Protein AF-A0ABD7S7E8-F1 (afdb_monomer)

Solvent-accessible surface area (backbone atoms only — not comparable to full-atom values): 5243 Å² total; per-residue (Å²): 141,59,67,44,61,59,59,43,85,86,80,62,56,58,57,73,43,50,47,90,54,50,39,79,40,61,20,86,88,52,67,42,74,36,67,80,33,80,90,44,70,31,62,27,36,40,83,38,73,46,91,82,69,52,65,68,58,52,50,54,51,48,52,54,51,53,52,58,56,41,72,80,70,51,84,66,58,69,82,60,49,72,69,66,128

Sequence (85 aa):
MDQAGIVCYVCKAGVFMPRGFWQFSPCPACKGADSFCTCCEGRNCIATPREDIDVDELERFWQIVIKRALEDGTSLPAPIAALQR

pLDDT: mean 81.65, std 11.06, range [43.81, 95.62]

Secondary structure (DSSP, 8-state):
--EEEEE-TTT--EEEEEGGGEEEEE-TTTTT--TT-TTTTT-SEEEEE-TT--HHHHHHHHHHHHHHHHHTTPPPPHHHHTT--

Radius of gyration: 16.48 Å; Cα contacts (8 Å, |Δi|>4): 87; chains: 1; bounding box: 33×21×43 Å

Mean predicted aligned error: 7.73 Å

Foldseek 3Di:
DFWDWDADPPPRDIDIAGPVQKDKAFDPVCSLPDLCDPSCVRPRTDIDGDPPDDPVVRLVVLQVVVVVVPPVVDDDDPVSVVSHD

Structure (mmCIF, N/CA/C/O backbone):
data_AF-A0ABD7S7E8-F1
#
_entry.id   AF-A0ABD7S7E8-F1
#
loop_
_atom_site.group_PDB
_atom_site.id
_atom_site.type_symbol
_atom_site.label_atom_id
_atom_site.label_alt_id
_atom_site.label_comp_id
_atom_site.label_asym_id
_atom_site.label_entity_id
_atom_site.label_seq_id
_atom_site.pdbx_PDB_ins_code
_atom_site.Cartn_x
_atom_site.Cartn_y
_atom_site.Cartn_z
_atom_site.occupancy
_atom_site.B_iso_or_equiv
_atom_site.auth_seq_id
_atom_site.auth_comp_id
_atom_site.auth_asym_id
_atom_site.auth_atom_id
_atom_site.pdbx_PDB_model_num
ATOM 1 N N . MET A 1 1 ? -1.456 14.012 6.326 1.00 43.81 1 MET A N 1
ATOM 2 C CA . MET A 1 1 ? -1.841 13.532 4.976 1.00 43.81 1 MET A CA 1
ATOM 3 C C . MET A 1 1 ? -0.896 12.378 4.668 1.00 43.81 1 MET A C 1
ATOM 5 O O . MET A 1 1 ? 0.102 12.576 3.990 1.00 43.81 1 MET A O 1
ATOM 9 N N . ASP A 1 2 ? -1.141 11.200 5.256 1.00 59.28 2 ASP A N 1
ATOM 10 C CA . ASP A 1 2 ? -0.072 10.192 5.440 1.00 59.28 2 ASP A CA 1
ATOM 11 C C . ASP A 1 2 ? -0.411 8.831 4.816 1.00 59.28 2 ASP A C 1
ATOM 13 O O . ASP A 1 2 ? 0.286 7.843 5.036 1.00 59.28 2 ASP A O 1
ATOM 17 N N . GLN A 1 3 ? -1.477 8.772 4.016 1.00 59.53 3 GLN A N 1
ATOM 18 C CA . GLN A 1 3 ? -1.880 7.586 3.269 1.00 59.53 3 GLN A CA 1
ATOM 19 C C . GLN A 1 3 ? -1.676 7.824 1.775 1.00 59.53 3 GLN A C 1
ATOM 21 O O . GLN A 1 3 ? -1.993 8.892 1.251 1.00 59.53 3 GLN A O 1
ATOM 26 N N . ALA A 1 4 ? -1.127 6.820 1.100 1.00 59.94 4 ALA A N 1
ATOM 27 C CA . ALA A 1 4 ? -1.087 6.736 -0.349 1.00 59.94 4 ALA A CA 1
ATOM 28 C C . ALA A 1 4 ? -1.866 5.485 -0.760 1.00 59.94 4 ALA A C 1
ATOM 30 O O . ALA A 1 4 ? -1.936 4.507 -0.016 1.00 59.94 4 ALA A O 1
ATOM 31 N N . GLY A 1 5 ? -2.509 5.519 -1.917 1.00 64.19 5 GLY A N 1
ATOM 32 C CA . GLY A 1 5 ? -3.294 4.383 -2.364 1.00 64.19 5 GLY A CA 1
ATOM 33 C C . GLY A 1 5 ? -3.318 4.247 -3.868 1.00 64.19 5 GLY A C 1
ATOM 34 O O . GLY A 1 5 ? -3.207 5.236 -4.592 1.00 64.19 5 GLY A O 1
ATOM 35 N N . ILE A 1 6 ? -3.477 3.009 -4.324 1.00 64.56 6 ILE A N 1
ATOM 36 C CA . ILE A 1 6 ? -3.808 2.711 -5.715 1.00 64.56 6 ILE A CA 1
ATOM 37 C C . ILE A 1 6 ? -5.325 2.700 -5.803 1.00 64.56 6 ILE A C 1
ATOM 39 O O . ILE A 1 6 ? -5.972 1.945 -5.084 1.00 64.56 6 ILE A O 1
ATOM 43 N N . VAL A 1 7 ? -5.887 3.515 -6.694 1.00 69.44 7 VAL A N 1
ATOM 44 C CA . VAL A 1 7 ? -7.329 3.583 -6.946 1.00 69.44 7 VAL A CA 1
ATOM 45 C C . VAL A 1 7 ? -7.608 3.102 -8.363 1.00 69.44 7 VAL A C 1
ATOM 47 O O . VAL A 1 7 ? -7.025 3.599 -9.325 1.00 69.44 7 VAL A O 1
ATOM 50 N N . CYS A 1 8 ? -8.531 2.156 -8.512 1.00 57.28 8 CYS A N 1
ATOM 51 C CA . 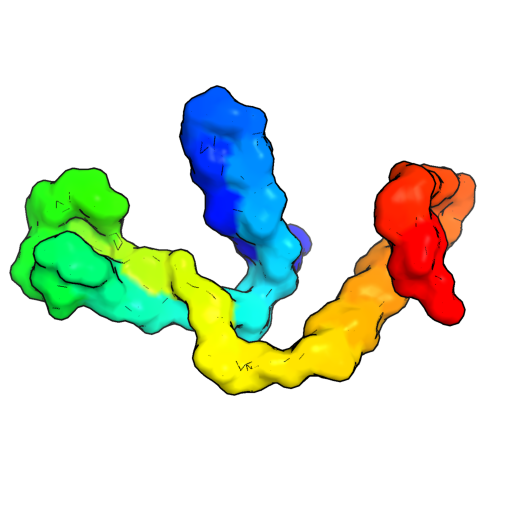CYS A 1 8 ? -9.060 1.777 -9.812 1.00 57.28 8 CYS A CA 1
ATOM 52 C C . CYS A 1 8 ? -9.847 2.951 -10.400 1.00 57.28 8 CYS A C 1
ATOM 54 O O . CYS A 1 8 ? -10.843 3.399 -9.830 1.00 57.28 8 CYS A O 1
ATOM 56 N N . TYR A 1 9 ? -9.446 3.435 -11.574 1.00 56.28 9 TYR A N 1
ATOM 57 C CA . TYR A 1 9 ? -10.121 4.564 -12.210 1.00 56.28 9 TYR A CA 1
ATOM 58 C C . TYR A 1 9 ? -11.589 4.270 -12.567 1.00 56.28 9 TYR A C 1
ATOM 60 O O . TYR A 1 9 ? -12.410 5.185 -12.521 1.00 56.28 9 TYR A O 1
ATOM 68 N N . VAL A 1 10 ? -11.930 3.016 -12.879 1.00 54.06 10 VAL A N 1
ATOM 69 C CA . VAL A 1 10 ? -13.275 2.618 -13.326 1.00 54.06 10 VAL A CA 1
ATOM 70 C C . VAL A 1 10 ? -14.249 2.529 -12.154 1.00 54.06 10 VAL A C 1
ATOM 72 O O . VAL A 1 10 ? -15.264 3.217 -12.149 1.00 54.06 10 VAL A O 1
ATOM 75 N N . CYS A 1 11 ? -13.942 1.717 -11.141 1.00 72.94 11 CYS A N 1
ATOM 76 C CA . CYS A 1 11 ? -14.862 1.479 -10.024 1.00 72.94 11 CYS A CA 1
ATOM 77 C C . CYS A 1 11 ? -14.584 2.343 -8.788 1.00 72.94 11 CYS A C 1
ATOM 79 O O . CYS A 1 11 ? -15.326 2.263 -7.815 1.00 72.94 11 CYS A O 1
ATOM 81 N N . LYS A 1 12 ? -13.510 3.142 -8.799 1.00 60.50 12 LYS A N 1
ATOM 82 C CA . LYS A 1 12 ? -13.037 3.963 -7.669 1.00 60.50 12 LYS A CA 1
ATOM 83 C C . LYS A 1 12 ? -12.681 3.175 -6.404 1.00 60.50 12 LYS A C 1
ATOM 85 O O . LYS A 1 12 ? -12.339 3.783 -5.395 1.00 60.50 12 LYS A O 1
ATOM 90 N N . ALA A 1 13 ? -12.688 1.841 -6.457 1.00 63.44 13 ALA A N 1
ATOM 91 C CA . ALA A 1 13 ? -12.148 1.014 -5.389 1.00 63.44 13 ALA A CA 1
ATOM 92 C C . ALA A 1 13 ? -10.640 1.245 -5.302 1.00 63.44 13 ALA A C 1
ATOM 94 O O . ALA A 1 13 ? -9.947 1.203 -6.320 1.00 63.44 13 ALA A O 1
ATOM 95 N N . GLY A 1 14 ? -10.136 1.500 -4.100 1.00 66.88 14 GLY A N 1
ATOM 96 C CA . GLY A 1 14 ? -8.719 1.724 -3.885 1.00 66.88 14 GLY A CA 1
ATOM 97 C C . GLY A 1 14 ? -8.190 0.983 -2.675 1.00 66.88 14 GLY A C 1
ATOM 98 O O . GLY A 1 14 ? -8.899 0.799 -1.688 1.00 66.88 14 GLY A O 1
ATOM 99 N N . VAL A 1 15 ? -6.934 0.566 -2.770 1.00 67.25 15 VAL A N 1
ATOM 100 C CA . VAL A 1 15 ? -6.164 0.063 -1.636 1.00 67.25 15 VAL A CA 1
ATOM 101 C C . VAL A 1 15 ? -5.357 1.234 -1.111 1.00 67.25 15 VAL A C 1
ATOM 103 O O . VAL A 1 15 ? -4.487 1.745 -1.814 1.00 67.25 15 VAL A O 1
ATOM 106 N N . PHE A 1 16 ? -5.661 1.668 0.108 1.00 71.06 16 PHE A N 1
ATOM 107 C CA . PHE A 1 16 ? -4.957 2.749 0.783 1.00 71.06 16 PHE A CA 1
ATOM 108 C C . PHE A 1 16 ? -4.098 2.161 1.894 1.00 71.06 16 PHE A C 1
ATOM 110 O O . PHE A 1 16 ? -4.588 1.428 2.751 1.00 71.06 16 PHE A O 1
ATOM 117 N N . MET A 1 17 ? -2.811 2.485 1.867 1.00 72.25 17 MET A N 1
ATOM 118 C CA . MET A 1 17 ? -1.853 2.103 2.897 1.00 72.25 17 MET A CA 1
ATOM 119 C C . MET A 1 17 ? -1.053 3.338 3.320 1.00 72.25 17 MET A C 1
ATOM 121 O O . MET A 1 17 ? -0.901 4.281 2.533 1.00 72.25 17 MET A O 1
ATOM 125 N N . PRO A 1 18 ? -0.535 3.385 4.554 1.00 74.06 18 PRO A N 1
ATOM 126 C CA . PRO A 1 18 ? 0.304 4.498 4.975 1.00 74.06 18 PRO A CA 1
ATOM 127 C C . PRO A 1 18 ? 1.513 4.649 4.044 1.00 74.06 18 PRO A C 1
ATOM 129 O O . PRO A 1 18 ? 2.061 3.656 3.565 1.00 74.06 18 PRO A O 1
ATOM 132 N N . ARG A 1 19 ? 1.937 5.888 3.768 1.00 73.19 19 ARG A N 1
ATOM 133 C CA . ARG A 1 19 ? 2.969 6.191 2.756 1.00 73.19 19 ARG A CA 1
ATOM 134 C C . ARG A 1 19 ? 4.271 5.399 2.963 1.00 73.19 19 ARG A C 1
ATOM 136 O O . ARG A 1 19 ? 4.902 5.041 1.979 1.00 73.19 19 ARG A O 1
ATOM 143 N N . GLY A 1 20 ? 4.643 5.102 4.211 1.00 76.12 20 GLY A N 1
ATOM 144 C CA . GLY A 1 20 ? 5.848 4.330 4.557 1.00 76.12 20 GLY A CA 1
ATOM 145 C C . GLY A 1 20 ? 5.831 2.852 4.138 1.00 76.12 20 GLY A C 1
ATOM 146 O O . GLY A 1 20 ? 6.884 2.215 4.125 1.00 76.12 20 GLY A O 1
ATOM 147 N N . PHE A 1 21 ? 4.667 2.318 3.759 1.00 80.81 21 PHE A N 1
ATOM 148 C CA . PHE A 1 21 ? 4.5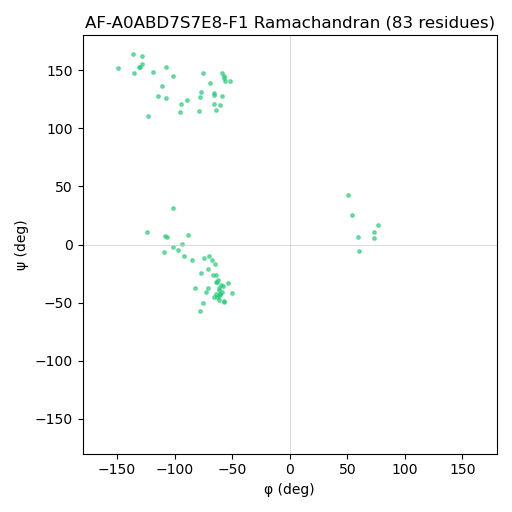17 0.956 3.235 1.00 80.81 21 PHE A CA 1
ATOM 149 C C . PHE A 1 21 ? 4.573 0.895 1.702 1.00 80.81 21 PHE A C 1
ATOM 151 O O . PHE A 1 21 ? 4.478 -0.186 1.126 1.00 80.81 21 PHE A O 1
ATOM 158 N N . TRP A 1 22 ? 4.746 2.041 1.036 1.00 84.50 22 TRP A N 1
ATOM 159 C CA . TRP A 1 22 ? 4.931 2.120 -0.408 1.00 84.50 22 TRP A CA 1
ATOM 160 C C . TRP A 1 22 ? 6.401 2.316 -0.761 1.00 84.50 22 TRP A C 1
ATOM 162 O O . TRP A 1 22 ? 7.129 3.046 -0.088 1.00 84.50 22 TRP A O 1
ATOM 172 N N . GLN A 1 23 ? 6.810 1.727 -1.875 1.00 87.25 23 GLN A N 1
ATOM 173 C CA . GLN A 1 23 ? 8.094 1.959 -2.521 1.00 87.25 23 GLN A CA 1
ATOM 174 C C . GLN A 1 23 ? 7.885 2.295 -3.998 1.00 87.25 23 GLN A C 1
ATOM 176 O O . GLN A 1 23 ? 6.822 2.046 -4.566 1.00 87.25 23 GLN A O 1
ATOM 181 N N . PHE A 1 24 ? 8.901 2.877 -4.630 1.00 88.88 24 PHE A N 1
ATOM 182 C CA . PHE A 1 24 ? 8.911 3.039 -6.079 1.00 88.88 24 PHE A CA 1
ATOM 183 C C . PHE A 1 24 ? 9.653 1.873 -6.716 1.00 88.88 24 PHE A C 1
ATOM 185 O O . PHE A 1 24 ? 10.837 1.669 -6.456 1.00 88.88 24 PHE A O 1
ATOM 192 N N . SER A 1 25 ? 8.964 1.144 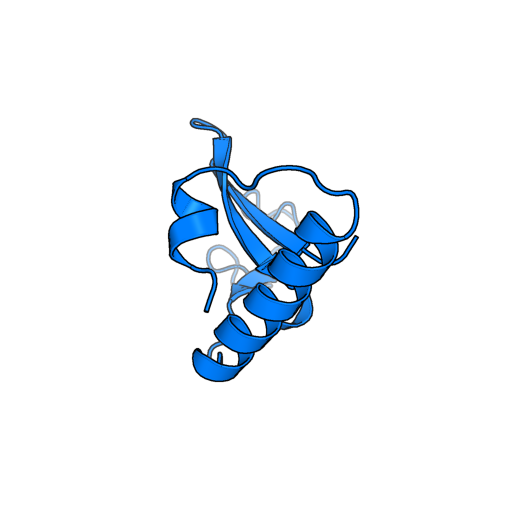-7.586 1.00 90.19 25 SER A N 1
ATOM 193 C CA . SER A 1 25 ? 9.560 0.103 -8.421 1.00 90.19 25 SER A CA 1
ATOM 194 C C . SER A 1 25 ? 9.628 0.576 -9.874 1.00 90.19 25 SER A C 1
ATOM 196 O O . SER A 1 25 ? 8.794 1.391 -10.286 1.00 90.19 25 SER A O 1
ATOM 198 N N . PRO A 1 26 ? 10.581 0.080 -10.686 1.00 93.12 26 PRO A N 1
ATOM 199 C CA . PRO A 1 26 ? 10.589 0.340 -12.121 1.00 93.12 26 PRO A CA 1
ATOM 200 C C . PRO A 1 26 ? 9.239 -0.002 -12.756 1.00 93.12 26 PRO A C 1
ATOM 202 O O . PRO A 1 26 ? 8.603 -0.994 -12.395 1.00 93.12 26 PRO A O 1
ATOM 205 N N . CYS A 1 27 ? 8.790 0.817 -13.708 1.00 92.69 27 CYS A N 1
ATOM 206 C CA . CYS A 1 27 ? 7.536 0.557 -14.410 1.00 92.69 27 CYS A CA 1
ATOM 207 C C . CYS A 1 27 ? 7.601 -0.819 -15.103 1.00 92.69 27 CYS A C 1
ATOM 209 O O . CYS A 1 27 ? 8.533 -1.050 -15.870 1.00 92.69 27 CYS A O 1
ATOM 211 N N . PRO A 1 28 ? 6.627 -1.724 -14.907 1.00 91.00 28 PRO A N 1
ATOM 212 C CA . PRO A 1 28 ? 6.685 -3.067 -15.486 1.00 91.00 28 PRO A CA 1
ATOM 213 C C . PRO A 1 28 ? 6.584 -3.063 -17.018 1.00 91.00 28 PRO A C 1
ATOM 215 O O . PRO A 1 28 ? 7.113 -3.964 -17.664 1.00 91.00 28 PRO A O 1
ATOM 218 N N . ALA A 1 29 ? 5.949 -2.042 -17.607 1.00 93.88 29 ALA A N 1
ATOM 219 C CA . ALA A 1 29 ? 5.804 -1.918 -19.054 1.00 93.88 29 ALA A CA 1
ATOM 220 C C . ALA A 1 29 ? 7.111 -1.478 -19.734 1.00 93.88 29 ALA A C 1
ATOM 222 O O . ALA A 1 29 ? 7.561 -2.128 -20.674 1.00 93.88 29 ALA A O 1
ATOM 223 N N . CYS A 1 30 ? 7.748 -0.405 -19.248 1.00 95.62 30 CYS A N 1
ATOM 224 C CA . CYS A 1 30 ? 8.972 0.126 -19.861 1.00 95.62 30 CYS A CA 1
ATOM 225 C C . CYS A 1 30 ? 10.272 -0.255 -19.150 1.00 95.62 30 CYS A C 1
ATOM 227 O O . CYS A 1 30 ? 11.349 0.149 -19.584 1.00 95.62 30 CYS A O 1
ATOM 229 N N . LYS A 1 31 ? 10.192 -0.980 -18.031 1.00 94.62 31 LYS A N 1
ATOM 230 C CA . LYS A 1 31 ? 11.327 -1.341 -17.163 1.00 94.62 31 LYS A CA 1
ATOM 231 C C . LYS A 1 31 ? 12.156 -0.131 -16.707 1.00 94.62 31 LYS A C 1
ATOM 233 O O . LYS A 1 31 ? 13.334 -0.262 -16.399 1.00 94.62 31 LYS A O 1
ATOM 238 N N . GLY A 1 32 ? 11.530 1.046 -16.674 1.00 92.94 32 GLY A N 1
ATOM 239 C CA . GLY A 1 32 ? 12.155 2.314 -16.302 1.00 92.94 32 GLY A CA 1
ATOM 240 C C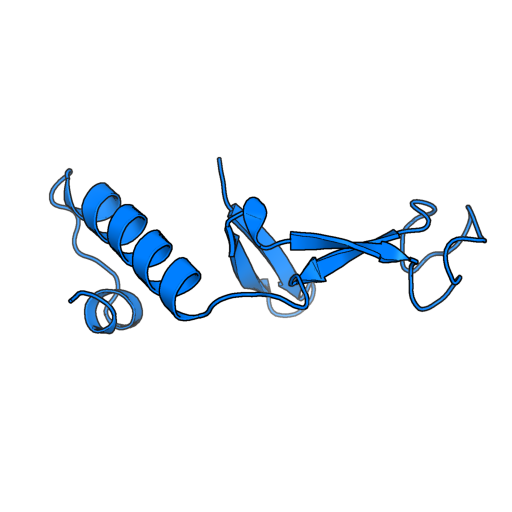 . GLY A 1 32 ? 13.040 2.961 -17.367 1.00 92.94 32 GLY A C 1
ATOM 241 O O . GLY A 1 32 ? 13.816 3.848 -17.028 1.00 92.94 32 GLY A O 1
ATOM 242 N N . ALA A 1 33 ? 12.929 2.542 -18.630 1.00 94.62 33 ALA A N 1
ATOM 243 C CA . ALA A 1 33 ? 13.785 3.025 -19.713 1.00 94.62 33 ALA A CA 1
ATOM 244 C C . ALA A 1 33 ? 13.084 3.944 -20.734 1.00 94.62 33 ALA A C 1
ATOM 246 O O . ALA A 1 33 ? 13.759 4.476 -21.610 1.00 94.62 33 ALA A O 1
ATOM 247 N N . ASP A 1 34 ? 11.762 4.136 -20.649 1.00 92.56 34 ASP A N 1
ATOM 248 C CA . ASP A 1 34 ? 10.991 4.896 -21.647 1.00 92.56 34 ASP A CA 1
ATOM 249 C C . ASP A 1 34 ? 10.225 6.072 -21.024 1.00 92.56 34 ASP A C 1
ATOM 251 O O . ASP A 1 34 ? 9.217 5.892 -20.330 1.00 92.56 34 ASP A O 1
ATOM 255 N N . SER A 1 35 ? 10.683 7.283 -21.353 1.00 90.94 35 SER A N 1
ATOM 256 C CA . SER A 1 35 ? 10.092 8.565 -20.955 1.00 90.94 35 SER A CA 1
ATOM 257 C C . SER A 1 35 ? 8.756 8.881 -21.632 1.00 90.94 35 SER A C 1
ATOM 259 O O . SER A 1 35 ? 8.096 9.837 -21.233 1.00 90.94 35 SER A O 1
ATOM 261 N N . PHE A 1 36 ? 8.344 8.114 -22.641 1.00 95.06 36 PHE A N 1
ATOM 262 C CA . PHE A 1 36 ? 7.058 8.270 -23.332 1.00 95.06 36 PHE A CA 1
ATOM 263 C C . PHE A 1 36 ? 6.070 7.145 -23.002 1.00 95.06 36 PHE A C 1
ATOM 265 O O . PHE A 1 36 ? 4.983 7.077 -23.578 1.00 95.06 36 PHE A O 1
ATOM 272 N N . CYS A 1 37 ? 6.415 6.279 -22.046 1.00 93.31 37 CYS A N 1
ATOM 273 C CA . CYS A 1 37 ? 5.564 5.180 -21.622 1.00 93.31 37 CYS A CA 1
ATOM 274 C C . CYS A 1 37 ? 4.225 5.697 -21.079 1.00 93.31 37 CYS A C 1
ATOM 276 O O . CYS A 1 37 ? 4.174 6.406 -20.072 1.00 93.31 37 CYS A O 1
ATOM 278 N N . THR A 1 38 ? 3.126 5.283 -21.709 1.00 93.25 38 THR A N 1
ATOM 279 C CA . THR A 1 38 ? 1.760 5.676 -21.328 1.00 93.25 38 THR A CA 1
ATOM 280 C C . THR A 1 38 ? 1.293 5.036 -20.021 1.00 93.25 38 THR A C 1
ATOM 282 O O . THR A 1 38 ? 0.396 5.561 -19.373 1.00 93.25 38 THR A O 1
ATOM 285 N N . CYS A 1 39 ? 1.910 3.929 -19.596 1.00 87.81 39 CYS A N 1
ATOM 286 C CA . CYS A 1 39 ? 1.562 3.249 -18.346 1.00 87.81 39 CYS A CA 1
ATOM 287 C C . CYS A 1 39 ? 2.038 4.017 -17.104 1.00 87.81 39 CYS A C 1
ATOM 289 O O . CYS A 1 39 ? 1.312 4.083 -16.116 1.00 87.81 39 CYS A O 1
ATOM 291 N N . CYS A 1 40 ? 3.247 4.586 -17.140 1.00 89.75 40 CYS A N 1
ATOM 292 C CA . CYS A 1 40 ? 3.797 5.382 -16.037 1.00 89.75 40 CYS A CA 1
ATOM 293 C C . CYS A 1 40 ? 3.823 6.886 -16.332 1.00 89.75 40 CYS A C 1
ATOM 295 O O . CYS A 1 40 ? 4.407 7.638 -15.554 1.00 89.75 40 CYS A O 1
ATOM 297 N N . GLU A 1 41 ? 3.237 7.315 -17.453 1.00 91.62 41 GLU A N 1
ATOM 298 C CA . GLU A 1 41 ? 3.240 8.705 -17.929 1.00 91.62 41 GLU A CA 1
ATOM 299 C C . GLU A 1 41 ? 4.654 9.313 -17.946 1.00 91.62 41 GLU A C 1
ATOM 301 O O . GLU A 1 41 ? 4.886 10.431 -17.487 1.00 91.62 41 GLU A O 1
ATOM 306 N N . GLY A 1 42 ? 5.632 8.528 -18.406 1.00 90.81 42 GLY A N 1
ATOM 307 C CA . GLY A 1 42 ? 7.035 8.944 -18.487 1.00 90.81 42 GLY A CA 1
ATOM 308 C C . GLY A 1 42 ? 7.791 9.025 -17.157 1.00 90.81 42 GLY A C 1
ATOM 309 O O . GLY A 1 42 ? 8.951 9.433 -17.140 1.00 90.81 42 GLY A O 1
ATOM 310 N N . ARG A 1 43 ? 7.191 8.614 -16.030 1.00 90.69 43 ARG A N 1
ATOM 311 C CA . ARG A 1 43 ? 7.847 8.651 -14.706 1.00 90.69 43 ARG A CA 1
ATOM 312 C C . ARG A 1 43 ? 8.906 7.570 -14.501 1.00 90.69 43 ARG A C 1
ATOM 314 O O . ARG A 1 43 ? 9.618 7.617 -13.504 1.00 90.69 43 ARG A O 1
ATOM 321 N N . ASN A 1 44 ? 8.989 6.577 -15.389 1.00 93.50 44 ASN A N 1
ATOM 322 C CA . ASN A 1 44 ? 9.886 5.413 -15.306 1.00 93.50 44 ASN A CA 1
ATOM 323 C C . ASN A 1 44 ? 9.705 4.505 -14.069 1.00 93.50 44 ASN A C 1
ATOM 325 O O . ASN A 1 44 ? 10.272 3.414 -14.015 1.00 93.50 44 ASN A O 1
ATOM 329 N N . CYS A 1 45 ? 8.855 4.872 -13.114 1.00 91.06 45 CYS A N 1
ATOM 330 C CA . CYS A 1 45 ? 8.531 4.079 -11.936 1.00 91.06 45 CYS A CA 1
ATOM 331 C C . CYS A 1 45 ? 7.025 4.082 -11.646 1.00 91.06 45 CYS A C 1
ATOM 333 O O . CYS A 1 45 ? 6.272 4.909 -12.164 1.00 91.06 45 CYS A O 1
ATOM 335 N N . ILE A 1 46 ? 6.597 3.135 -10.815 1.00 87.50 46 ILE A N 1
ATOM 336 C CA . ILE A 1 46 ? 5.253 3.056 -10.239 1.00 87.50 46 ILE A CA 1
ATOM 337 C C . ILE A 1 46 ? 5.362 2.864 -8.724 1.00 87.50 46 ILE A C 1
ATOM 339 O O . ILE A 1 46 ? 6.353 2.320 -8.235 1.00 87.50 46 ILE A O 1
ATOM 343 N N . ALA A 1 47 ? 4.355 3.316 -7.978 1.00 85.44 47 ALA A N 1
ATOM 344 C CA . ALA A 1 47 ? 4.260 3.026 -6.552 1.00 85.44 47 ALA A CA 1
ATOM 345 C C . ALA A 1 47 ? 3.737 1.597 -6.353 1.00 85.44 47 ALA A C 1
ATOM 347 O O . ALA A 1 47 ? 2.689 1.237 -6.893 1.00 85.44 47 ALA A O 1
ATOM 348 N N . THR A 1 48 ? 4.453 0.795 -5.576 1.00 84.00 48 THR A N 1
ATOM 349 C CA . THR A 1 48 ? 4.097 -0.581 -5.215 1.00 84.00 48 THR A CA 1
ATOM 350 C C . THR A 1 48 ? 4.168 -0.742 -3.698 1.00 84.00 48 THR A C 1
ATOM 352 O O . THR A 1 48 ? 4.878 0.021 -3.034 1.00 84.00 48 THR A O 1
ATOM 355 N N . PRO A 1 49 ? 3.433 -1.698 -3.110 1.00 83.50 49 PRO A N 1
ATOM 356 C CA . PRO A 1 49 ? 3.687 -2.098 -1.736 1.00 83.50 49 PRO A CA 1
ATOM 357 C C . PRO A 1 49 ? 5.140 -2.566 -1.587 1.00 83.50 49 PRO A C 1
ATOM 359 O O . PRO A 1 49 ? 5.710 -3.162 -2.506 1.00 83.50 49 PRO A O 1
ATOM 362 N N . ARG A 1 50 ? 5.740 -2.286 -0.433 1.00 85.31 50 ARG A N 1
ATOM 363 C CA . ARG A 1 50 ? 7.026 -2.871 -0.051 1.00 85.31 50 ARG A CA 1
ATOM 364 C C . ARG A 1 50 ? 6.939 -4.401 -0.024 1.00 85.31 50 ARG A C 1
ATOM 366 O O . ARG A 1 50 ? 5.893 -4.966 0.282 1.00 85.31 50 ARG A O 1
ATOM 373 N N . GLU A 1 51 ? 8.037 -5.070 -0.353 1.00 83.81 51 GLU A N 1
ATOM 374 C CA . GLU A 1 51 ? 8.103 -6.540 -0.304 1.00 83.81 51 GLU A CA 1
ATOM 375 C C . GLU A 1 51 ? 8.258 -7.060 1.132 1.00 83.81 51 GLU A C 1
ATOM 377 O O . GLU A 1 51 ? 7.852 -8.176 1.439 1.00 83.81 51 GLU A O 1
ATOM 382 N N .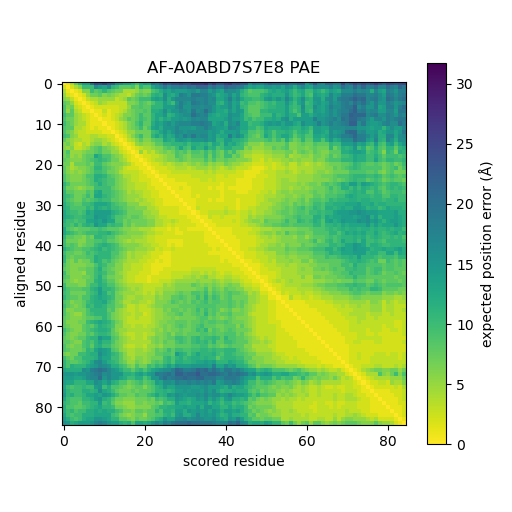 ASP A 1 52 ? 8.803 -6.231 2.022 1.00 85.69 52 ASP A N 1
ATOM 383 C CA . ASP A 1 52 ? 9.101 -6.528 3.422 1.00 85.69 52 ASP A CA 1
ATOM 384 C C . ASP A 1 52 ? 8.058 -5.938 4.386 1.00 85.69 52 ASP A C 1
ATOM 386 O O . ASP A 1 52 ? 8.387 -5.540 5.501 1.00 85.69 52 ASP A O 1
ATOM 390 N N . ILE A 1 53 ? 6.794 -5.842 3.954 1.00 83.50 53 ILE A N 1
ATOM 391 C CA . ILE A 1 53 ? 5.714 -5.361 4.824 1.00 83.50 53 ILE A CA 1
ATOM 392 C C . ILE A 1 53 ? 5.526 -6.335 5.988 1.00 83.50 53 ILE A C 1
ATOM 394 O O . ILE A 1 53 ? 5.091 -7.472 5.801 1.00 83.50 53 ILE A O 1
ATOM 398 N N . ASP A 1 54 ? 5.784 -5.843 7.197 1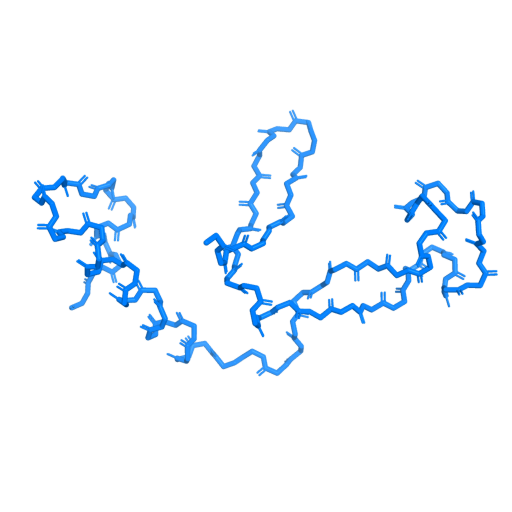.00 86.38 54 ASP A N 1
ATOM 399 C CA . ASP A 1 54 ? 5.388 -6.500 8.435 1.00 86.38 54 ASP A CA 1
ATOM 400 C C . ASP A 1 54 ? 3.897 -6.224 8.697 1.00 86.38 54 ASP A C 1
ATOM 402 O O . ASP A 1 54 ? 3.466 -5.084 8.903 1.00 86.38 54 ASP A O 1
ATOM 406 N N . VAL A 1 55 ? 3.088 -7.286 8.656 1.00 82.38 55 VAL A N 1
ATOM 407 C CA . VAL A 1 55 ? 1.638 -7.210 8.883 1.00 82.38 55 VAL A CA 1
ATOM 408 C C . VAL A 1 55 ? 1.328 -6.747 10.308 1.00 82.38 55 VAL A C 1
ATOM 410 O O . VAL A 1 55 ? 0.358 -6.010 10.496 1.00 82.38 55 VAL A O 1
ATOM 4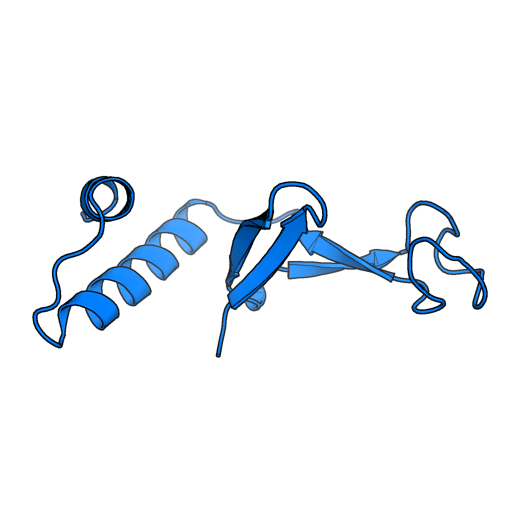13 N N . ASP A 1 56 ? 2.165 -7.090 11.289 1.00 87.38 56 ASP A N 1
ATOM 414 C CA . ASP A 1 56 ? 1.988 -6.646 12.672 1.00 87.38 56 ASP A CA 1
ATOM 415 C C . ASP A 1 56 ? 2.281 -5.146 12.804 1.00 87.38 56 ASP A C 1
ATOM 417 O O . ASP A 1 56 ? 1.591 -4.433 13.539 1.00 87.38 56 ASP A O 1
ATOM 421 N N . GLU A 1 57 ? 3.284 -4.634 12.083 1.00 84.81 57 GLU A N 1
ATOM 422 C CA . GLU A 1 57 ? 3.567 -3.194 12.019 1.00 84.81 57 GLU A CA 1
ATOM 423 C C . GLU A 1 57 ? 2.396 -2.435 11.383 1.00 84.81 57 GLU A C 1
ATOM 425 O O . GLU A 1 57 ? 1.939 -1.418 11.919 1.00 84.81 57 GLU A O 1
ATOM 430 N N . LEU A 1 58 ? 1.870 -2.957 10.271 1.00 81.62 58 LEU A N 1
ATOM 431 C CA . LEU A 1 58 ? 0.708 -2.388 9.596 1.00 81.62 58 LEU A CA 1
ATOM 432 C C . LEU A 1 58 ? -0.523 -2.380 10.513 1.00 81.62 58 LEU A C 1
ATOM 434 O O . LEU A 1 58 ? -1.238 -1.375 10.571 1.00 81.62 58 LEU A O 1
ATOM 438 N N . GLU A 1 59 ? -0.757 -3.464 11.256 1.00 84.81 59 GLU A N 1
ATOM 439 C CA . GLU A 1 59 ? -1.859 -3.552 12.214 1.00 84.81 59 GLU A CA 1
ATOM 440 C C . GLU A 1 59 ? -1.724 -2.493 13.317 1.00 84.81 59 GLU A C 1
ATOM 442 O O . GLU A 1 59 ? -2.668 -1.739 13.574 1.00 84.81 59 GLU A O 1
ATOM 447 N N . ARG A 1 60 ? -0.535 -2.361 13.922 1.00 86.25 60 ARG A N 1
ATOM 448 C CA . ARG A 1 60 ? -0.260 -1.337 14.948 1.00 86.25 60 ARG A CA 1
ATOM 449 C C . ARG A 1 60 ? -0.494 0.072 14.416 1.00 86.25 60 ARG A C 1
ATOM 451 O O . ARG A 1 60 ? -1.071 0.904 15.120 1.00 86.25 60 ARG A O 1
ATOM 458 N N . PHE A 1 61 ? -0.082 0.346 13.179 1.00 84.06 61 PHE A N 1
ATOM 459 C CA . PHE A 1 61 ? -0.335 1.639 12.553 1.00 84.06 61 PHE A CA 1
ATOM 460 C C . PHE A 1 61 ? -1.839 1.905 12.411 1.00 84.06 61 PHE A C 1
ATOM 462 O O . PHE A 1 61 ? -2.308 2.999 12.737 1.00 84.06 61 PHE A O 1
ATOM 469 N N . TRP A 1 62 ? -2.612 0.907 11.976 1.00 83.50 62 TRP A N 1
ATOM 470 C CA . TRP A 1 62 ? -4.066 1.032 11.877 1.00 83.50 62 TRP A CA 1
ATOM 471 C C . TRP A 1 62 ? -4.730 1.302 13.225 1.00 83.50 62 TRP A C 1
ATOM 473 O O . TRP A 1 62 ? -5.608 2.163 13.282 1.00 83.50 62 TRP A O 1
ATOM 483 N N . GLN A 1 63 ? -4.272 0.674 14.312 1.00 88.69 63 GLN A N 1
ATOM 484 C CA . GLN A 1 63 ? -4.791 0.973 15.653 1.00 88.69 63 GLN A CA 1
ATOM 485 C C . GLN A 1 63 ? -4.551 2.436 16.059 1.00 88.69 63 GLN A C 1
ATOM 487 O O . GLN A 1 63 ? -5.428 3.063 16.653 1.00 88.69 63 GLN A O 1
ATOM 492 N N . ILE A 1 64 ? -3.407 3.029 15.693 1.00 86.75 64 ILE A N 1
ATOM 493 C CA . ILE A 1 64 ? -3.130 4.456 15.951 1.00 86.75 64 ILE A CA 1
ATOM 494 C C . ILE A 1 64 ? -4.119 5.349 15.189 1.00 86.75 64 ILE A C 1
ATOM 496 O O . ILE A 1 64 ? -4.629 6.321 15.749 1.00 86.75 64 ILE A O 1
ATOM 500 N N . VAL A 1 65 ? -4.406 5.028 13.925 1.00 82.75 65 VAL A N 1
ATOM 501 C CA . VAL A 1 65 ? -5.370 5.779 13.102 1.00 82.75 65 VAL A CA 1
ATOM 502 C C . VAL A 1 65 ? -6.788 5.644 13.655 1.00 82.75 65 VAL A C 1
ATOM 504 O O . VAL A 1 65 ? -7.477 6.653 13.792 1.00 82.75 65 VAL A O 1
ATOM 507 N N . ILE A 1 66 ? -7.202 4.425 14.012 1.00 85.81 66 ILE A N 1
ATOM 508 C CA . ILE A 1 66 ? -8.497 4.136 14.641 1.00 85.81 66 ILE A CA 1
ATOM 509 C C . ILE A 1 66 ? -8.654 4.944 15.930 1.00 85.81 66 ILE A C 1
ATOM 511 O O . ILE A 1 66 ? -9.658 5.634 16.098 1.00 85.81 66 ILE A O 1
ATOM 515 N N . LYS A 1 67 ? -7.639 4.927 16.802 1.00 89.19 67 LYS A N 1
ATOM 516 C CA . LYS A 1 67 ? -7.643 5.697 18.048 1.00 89.19 67 LYS A CA 1
ATOM 517 C C . LYS A 1 67 ? -7.839 7.189 17.786 1.00 89.19 67 LYS A C 1
ATOM 519 O O . LYS A 1 67 ? -8.717 7.780 18.399 1.00 89.19 67 LYS A O 1
ATOM 524 N N . ARG A 1 68 ? -7.074 7.772 16.856 1.00 84.88 68 ARG A N 1
ATOM 525 C CA . ARG A 1 68 ? -7.201 9.192 16.476 1.00 84.88 68 ARG A CA 1
ATOM 526 C C . ARG A 1 68 ? -8.585 9.526 15.928 1.00 84.88 68 ARG A C 1
ATOM 528 O O . ARG A 1 68 ? -9.154 10.541 16.293 1.00 84.88 68 ARG A O 1
ATOM 535 N N . ALA A 1 69 ? -9.149 8.666 15.081 1.00 82.81 69 ALA A N 1
ATOM 536 C CA . ALA A 1 69 ? -10.484 8.879 14.520 1.00 82.81 69 ALA A CA 1
ATOM 537 C C . ALA A 1 69 ? -11.593 8.876 15.590 1.00 82.81 69 ALA A C 1
ATOM 539 O O . ALA A 1 69 ? -12.633 9.503 15.402 1.00 82.81 69 ALA A O 1
ATOM 540 N N . LEU A 1 70 ? -11.366 8.185 16.710 1.00 87.50 70 LEU A N 1
ATOM 541 C CA . LEU A 1 70 ? -12.280 8.137 17.848 1.00 87.50 70 LEU A CA 1
ATOM 542 C C . LEU A 1 70 ? -12.101 9.306 18.835 1.00 87.50 70 LEU A C 1
ATOM 544 O O . LEU A 1 70 ? -12.978 9.494 19.676 1.00 87.50 70 LEU A O 1
ATOM 548 N N . GLU A 1 71 ? -11.015 10.090 18.756 1.00 89.19 71 GLU A N 1
ATOM 549 C CA . GLU A 1 71 ? -10.737 11.194 19.701 1.00 89.19 71 GLU A CA 1
ATOM 550 C C . GLU A 1 71 ? -11.848 12.254 19.698 1.00 89.19 71 GLU A C 1
ATOM 552 O O . GLU A 1 71 ? -12.213 12.765 20.755 1.00 89.19 71 GLU A O 1
ATOM 557 N N . ASP A 1 72 ? -12.459 12.499 18.538 1.00 84.56 72 ASP A N 1
ATOM 558 C CA . ASP A 1 72 ? -13.547 13.469 18.372 1.00 84.56 72 ASP A CA 1
ATOM 559 C C . ASP A 1 72 ? -14.948 12.865 18.627 1.00 84.56 72 ASP A C 1
ATOM 561 O O . ASP A 1 72 ? -15.968 13.493 18.340 1.00 84.56 72 ASP A O 1
ATOM 565 N N . GLY A 1 73 ? -15.032 11.623 19.126 1.00 81.19 73 GLY A N 1
ATOM 566 C CA . GLY A 1 73 ? -16.298 10.946 19.446 1.00 81.19 73 GLY A CA 1
ATOM 567 C C . GLY A 1 73 ? -17.115 10.485 18.232 1.00 81.19 73 GLY A C 1
ATOM 568 O O . GLY A 1 73 ? -18.271 10.083 18.378 1.00 81.19 73 GLY A O 1
ATOM 569 N N . THR A 1 74 ? -16.536 10.526 17.030 1.00 84.06 74 THR A N 1
ATOM 570 C CA . THR A 1 74 ? -17.195 10.055 15.806 1.00 84.06 74 THR A CA 1
ATOM 571 C C . THR A 1 74 ? -17.171 8.527 15.746 1.00 84.06 74 THR A C 1
ATOM 573 O O . THR A 1 74 ? -16.130 7.902 15.932 1.00 84.06 74 THR A O 1
ATOM 576 N N . SER A 1 75 ? -18.314 7.899 15.462 1.00 84.81 75 SER A N 1
ATOM 577 C CA . SER A 1 75 ? -18.395 6.443 15.309 1.00 84.81 75 SER A CA 1
ATOM 578 C C . SER A 1 75 ? -17.682 5.966 14.042 1.00 84.81 75 SER A C 1
ATOM 580 O O . SER A 1 75 ? -17.859 6.548 12.970 1.00 84.81 75 SER A O 1
ATOM 582 N N . LEU A 1 76 ? -16.955 4.853 14.136 1.00 83.00 76 LEU A N 1
ATOM 583 C CA . LEU A 1 76 ? -16.312 4.229 12.980 1.00 83.00 76 LEU A CA 1
ATOM 584 C C . LEU A 1 76 ? -17.331 3.495 12.094 1.00 83.00 76 LEU A C 1
ATOM 586 O O . LEU A 1 76 ? -18.278 2.894 12.609 1.00 83.00 76 LEU A O 1
ATOM 590 N N . PRO A 1 77 ? -17.114 3.448 10.767 1.00 82.38 77 PRO A N 1
ATOM 591 C CA . PRO A 1 77 ? -17.839 2.533 9.893 1.00 82.38 77 PRO A CA 1
ATOM 592 C C . PRO A 1 77 ? -17.681 1.080 10.362 1.00 82.38 77 PRO A C 1
ATOM 594 O O . PRO A 1 77 ? -16.581 0.671 10.731 1.00 82.38 77 PRO A O 1
ATOM 597 N N . ALA A 1 78 ? -18.751 0.280 10.287 1.00 84.62 78 ALA A N 1
ATOM 598 C CA . ALA A 1 78 ? -18.778 -1.087 10.823 1.00 84.62 78 ALA A CA 1
ATOM 599 C C . ALA A 1 78 ? -17.592 -1.987 10.396 1.00 84.62 78 ALA A C 1
ATOM 601 O O . ALA A 1 78 ? -17.040 -2.665 11.263 1.00 84.62 78 ALA A O 1
ATOM 602 N N . PRO A 1 79 ? -17.120 -1.973 9.128 1.00 79.62 79 PRO A N 1
ATOM 603 C CA . PRO A 1 79 ? -1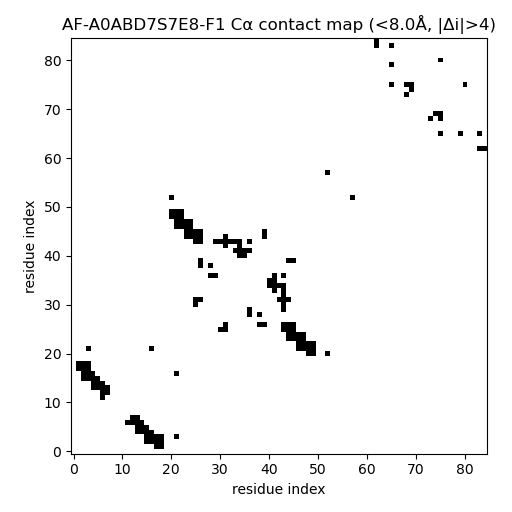5.950 -2.764 8.737 1.00 79.62 79 PRO A CA 1
ATOM 604 C C . PRO A 1 79 ? -14.653 -2.351 9.444 1.00 79.62 79 PRO A C 1
ATOM 606 O O . PRO A 1 79 ? -13.803 -3.195 9.696 1.00 79.62 79 PRO A O 1
ATOM 609 N N . ILE A 1 80 ? -14.498 -1.064 9.768 1.00 80.50 80 ILE A N 1
ATOM 610 C CA . ILE A 1 80 ? -13.324 -0.534 10.475 1.00 80.50 80 ILE A CA 1
ATOM 611 C C . ILE A 1 80 ? -13.464 -0.757 11.981 1.00 80.50 80 ILE A C 1
ATOM 613 O O . ILE A 1 80 ? -12.489 -1.106 12.637 1.00 80.50 80 ILE A O 1
ATOM 617 N N . ALA A 1 81 ? -14.677 -0.625 12.522 1.00 85.62 81 ALA A N 1
ATOM 618 C CA . ALA A 1 81 ? -14.960 -0.934 13.922 1.00 85.62 81 ALA A CA 1
ATOM 619 C C . ALA A 1 81 ? -14.612 -2.394 14.268 1.00 85.62 81 ALA A C 1
ATOM 621 O O . ALA A 1 81 ? -14.090 -2.659 15.342 1.00 85.62 81 ALA A O 1
ATOM 622 N N . ALA A 1 82 ? -14.818 -3.333 13.335 1.00 86.12 82 ALA A N 1
ATOM 623 C CA . ALA A 1 82 ? -14.429 -4.736 13.503 1.00 86.12 82 ALA A CA 1
ATOM 624 C C . ALA A 1 82 ? -12.905 -4.961 13.610 1.00 86.12 82 ALA A C 1
ATOM 626 O O . ALA A 1 82 ? -12.475 -6.032 14.032 1.00 86.12 82 ALA A O 1
ATOM 627 N N . LEU A 1 83 ? -12.091 -3.976 13.215 1.00 80.31 83 LEU A N 1
ATOM 628 C CA . LEU A 1 83 ? -10.631 -4.020 13.315 1.00 80.31 83 LEU A CA 1
ATOM 629 C C . LEU A 1 83 ? -10.114 -3.410 14.622 1.00 80.31 83 LEU A C 1
ATOM 631 O O . LEU A 1 83 ? -8.926 -3.534 14.905 1.00 80.31 83 LEU A O 1
ATOM 635 N N . GLN A 1 84 ? -10.967 -2.742 15.401 1.00 82.94 84 GLN A N 1
ATOM 636 C CA . GLN A 1 84 ? -10.592 -2.183 16.694 1.00 82.94 84 GLN A CA 1
ATOM 637 C C . GLN A 1 84 ? -10.263 -3.319 17.673 1.00 82.94 84 GLN A C 1
ATOM 639 O O . GLN A 1 84 ? -11.055 -4.250 17.829 1.00 82.94 84 GLN A O 1
ATOM 644 N N . ARG A 1 85 ? -9.099 -3.235 18.323 1.00 76.81 85 ARG A N 1
ATOM 645 C CA . ARG A 1 85 ? -8.666 -4.169 19.372 1.00 76.81 85 ARG A CA 1
ATOM 646 C C . ARG A 1 85 ? -8.488 -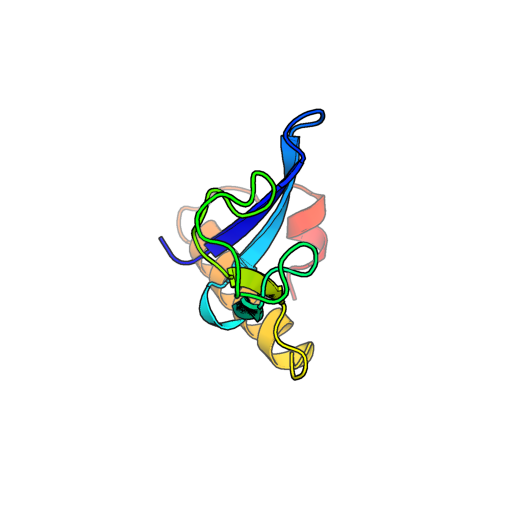3.459 20.707 1.00 76.81 85 ARG A C 1
ATOM 648 O O . ARG A 1 85 ? -8.102 -2.268 20.694 1.00 76.81 85 ARG A O 1
#

Organism: Xanthomonas vasicola (NCBI:txid56459)